Protein AF-A0A5K0YNN4-F1 (afdb_monomer_lite)

Structure (mmCIF, N/CA/C/O backbone):
data_AF-A0A5K0YNN4-F1
#
_entry.id   AF-A0A5K0YNN4-F1
#
loop_
_atom_site.group_PDB
_atom_site.id
_atom_site.type_symbol
_atom_site.label_atom_id
_atom_site.label_alt_id
_atom_site.label_comp_id
_atom_site.label_asym_id
_atom_site.label_entity_id
_atom_site.label_seq_id
_atom_site.pdbx_PDB_ins_code
_atom_site.Cartn_x
_atom_site.Cartn_y
_atom_site.Cartn_z
_atom_site.occupancy
_atom_site.B_iso_or_equiv
_atom_site.auth_seq_id
_atom_site.auth_comp_id
_atom_site.auth_asym_id
_atom_site.auth_atom_id
_atom_site.pdbx_PDB_model_num
ATOM 1 N N . LEU A 1 1 ? -9.569 10.782 18.053 1.00 51.97 1 LEU A N 1
ATOM 2 C CA . LEU A 1 1 ? -8.241 10.189 18.317 1.00 51.97 1 LEU A CA 1
ATOM 3 C C . LEU A 1 1 ? -8.357 9.290 19.534 1.00 51.97 1 LEU A C 1
ATOM 5 O O . LEU A 1 1 ? -8.804 9.751 20.579 1.00 51.97 1 LEU A O 1
ATOM 9 N N . GLU A 1 2 ? -8.067 8.006 19.367 1.00 54.00 2 GLU A N 1
ATOM 10 C CA . GLU A 1 2 ? -8.085 7.040 20.462 1.00 54.00 2 GLU A CA 1
ATOM 11 C C . GLU A 1 2 ? -6.846 7.258 21.344 1.00 54.00 2 GLU A C 1
ATOM 13 O O . GLU A 1 2 ? -5.738 7.398 20.830 1.00 54.00 2 GLU A O 1
ATOM 18 N N . LYS A 1 3 ? -7.022 7.359 22.666 1.00 60.53 3 LYS A N 1
ATOM 19 C CA . LYS A 1 3 ? -5.899 7.543 23.592 1.00 60.53 3 LYS A CA 1
ATOM 20 C C . LYS A 1 3 ? -5.270 6.184 23.892 1.00 60.53 3 LYS A C 1
ATOM 22 O O . LYS A 1 3 ? -5.972 5.245 24.267 1.00 60.53 3 LYS A O 1
ATOM 27 N N . VAL A 1 4 ? -3.949 6.077 23.763 1.00 58.47 4 VAL A N 1
ATOM 28 C CA . VAL A 1 4 ? -3.213 4.860 24.129 1.00 58.47 4 VAL A CA 1
ATOM 29 C C . VAL A 1 4 ? -3.009 4.860 25.643 1.00 58.47 4 VAL A C 1
ATOM 31 O O . VAL A 1 4 ? -2.143 5.549 26.173 1.00 58.47 4 VAL A O 1
ATOM 34 N N . HIS A 1 5 ? -3.848 4.117 26.364 1.00 62.69 5 HIS A N 1
ATOM 35 C CA . HIS A 1 5 ? -3.709 3.944 27.810 1.00 62.69 5 HIS A CA 1
ATOM 36 C C . HIS A 1 5 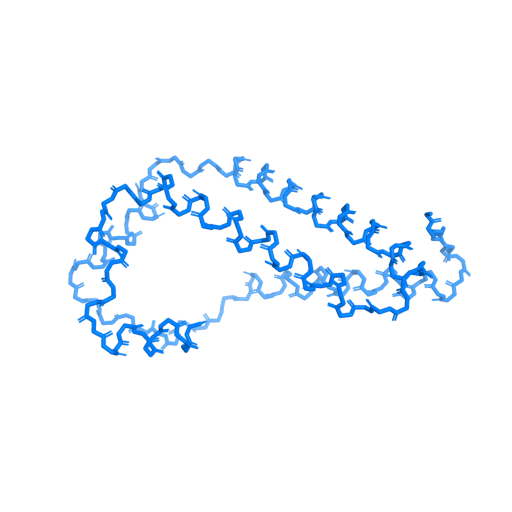? -2.745 2.780 28.074 1.00 62.69 5 HIS A C 1
ATOM 38 O O . HIS A 1 5 ? -3.174 1.631 28.165 1.00 62.69 5 HIS A O 1
ATOM 44 N N . LEU A 1 6 ? -1.447 3.075 28.202 1.00 65.62 6 LEU A N 1
ATOM 45 C CA . LEU A 1 6 ? -0.387 2.070 28.409 1.00 65.62 6 LEU A CA 1
ATOM 46 C C . LEU A 1 6 ? -0.528 1.273 29.717 1.00 65.62 6 LEU A C 1
ATOM 48 O O . LEU A 1 6 ? 0.039 0.197 29.846 1.00 65.62 6 LEU A O 1
ATOM 52 N N . ASN A 1 7 ? -1.330 1.766 30.663 1.00 68.69 7 ASN A N 1
ATOM 53 C CA . ASN A 1 7 ? -1.616 1.084 31.925 1.00 68.69 7 ASN A CA 1
ATOM 54 C C . ASN A 1 7 ? -2.751 0.040 31.822 1.00 68.69 7 ASN A C 1
ATOM 56 O O . ASN A 1 7 ? -3.052 -0.651 32.791 1.00 68.69 7 ASN A O 1
ATOM 60 N N . ARG A 1 8 ? -3.434 -0.064 30.671 1.00 76.38 8 ARG A N 1
ATOM 61 C CA . ARG A 1 8 ? -4.562 -0.988 30.464 1.00 76.38 8 ARG A CA 1
ATOM 62 C C . ARG A 1 8 ? -4.154 -2.114 29.516 1.00 76.38 8 ARG A C 1
ATOM 64 O O . ARG A 1 8 ? -3.432 -1.879 28.550 1.00 76.38 8 ARG A O 1
ATOM 71 N N . LYS A 1 9 ? -4.670 -3.328 29.747 1.00 76.19 9 LYS A N 1
ATOM 72 C CA . LYS A 1 9 ? -4.407 -4.516 28.905 1.00 76.19 9 LYS A CA 1
ATOM 73 C C . LYS A 1 9 ? -4.701 -4.262 27.413 1.00 76.19 9 LYS A C 1
ATOM 75 O O . LYS A 1 9 ? -3.973 -4.737 26.543 1.00 76.19 9 LYS A O 1
ATOM 80 N N . ASP A 1 10 ? -5.695 -3.424 27.118 1.00 75.00 10 ASP A N 1
ATOM 81 C CA . ASP A 1 10 ? -6.036 -2.995 25.752 1.00 75.00 10 ASP A CA 1
ATOM 82 C C . ASP A 1 10 ? -4.945 -2.130 25.098 1.00 75.00 10 ASP A C 1
ATOM 84 O O . ASP A 1 10 ? -4.739 -2.191 23.890 1.00 75.00 10 ASP A O 1
ATOM 88 N N . GLY A 1 11 ? -4.250 -1.297 25.878 1.00 76.88 11 GLY A N 1
ATOM 89 C CA . GLY A 1 11 ? -3.144 -0.479 25.377 1.00 76.88 11 GLY A CA 1
ATOM 90 C C . GLY A 1 11 ? -1.897 -1.319 25.122 1.00 76.88 11 GLY A C 1
ATOM 91 O O . GLY A 1 11 ? -1.251 -1.162 24.090 1.00 76.88 11 GLY A O 1
ATOM 92 N N . ILE A 1 12 ? -1.607 -2.264 26.020 1.00 81.38 12 ILE A N 1
ATOM 93 C CA . ILE A 1 12 ? -0.466 -3.180 25.895 1.00 81.38 12 ILE A CA 1
ATOM 94 C C . ILE A 1 12 ? -0.624 -4.090 24.669 1.00 81.38 12 ILE A C 1
ATOM 96 O O . ILE A 1 12 ? 0.319 -4.233 23.894 1.00 81.38 12 ILE A O 1
ATOM 100 N N . SER A 1 13 ? -1.814 -4.658 24.441 1.00 80.12 13 SER A N 1
ATOM 101 C CA . SER A 1 13 ? -2.073 -5.511 23.266 1.00 80.12 13 SER A CA 1
ATOM 102 C C . SER A 1 13 ? -1.927 -4.759 21.938 1.00 80.12 13 SER A C 1
ATOM 104 O O . SER A 1 13 ? -1.364 -5.305 20.989 1.00 80.12 13 SER A O 1
ATOM 106 N N . LYS A 1 14 ? -2.337 -3.485 21.881 1.00 77.94 14 LYS A N 1
ATOM 107 C CA . LYS A 1 14 ? -2.114 -2.614 20.714 1.00 77.94 14 LYS A CA 1
ATOM 108 C C . LYS A 1 14 ? -0.632 -2.388 20.423 1.00 77.94 14 LYS A C 1
ATOM 110 O O . LYS A 1 14 ? -0.223 -2.461 19.269 1.00 77.94 14 LYS A O 1
ATOM 115 N N . VAL A 1 15 ? 0.177 -2.144 21.455 1.00 84.56 15 VAL A N 1
ATOM 116 C CA . VAL A 1 15 ? 1.629 -1.960 21.292 1.00 84.56 15 VAL A CA 1
ATOM 117 C C . VAL A 1 15 ? 2.300 -3.265 20.862 1.00 84.56 15 VAL A C 1
ATOM 119 O O . VAL A 1 15 ? 3.091 -3.260 19.921 1.00 84.56 15 VAL A O 1
ATOM 122 N N . LEU A 1 16 ? 1.946 -4.387 21.494 1.00 88.19 16 LEU A N 1
ATOM 123 C CA . LEU A 1 16 ? 2.505 -5.698 21.166 1.00 88.19 16 LEU A CA 1
ATOM 124 C C . LEU A 1 16 ? 2.188 -6.106 19.720 1.00 88.19 16 LEU A C 1
ATOM 126 O O . LEU A 1 16 ? 3.072 -6.588 19.018 1.00 88.19 16 LEU A O 1
ATOM 130 N N . GLY A 1 17 ? 0.958 -5.859 19.256 1.00 83.44 17 GLY A N 1
ATOM 131 C CA . GLY A 1 17 ? 0.562 -6.110 17.869 1.00 83.44 17 GLY A CA 1
ATOM 132 C C . GLY A 1 17 ? 1.394 -5.307 16.864 1.00 83.44 17 GLY A C 1
ATOM 133 O O . GLY A 1 17 ? 1.862 -5.863 15.872 1.00 83.44 17 GLY A O 1
ATOM 134 N N . THR A 1 18 ? 1.657 -4.028 17.150 1.00 87.25 18 THR A N 1
ATOM 135 C CA . THR A 1 18 ? 2.533 -3.190 16.314 1.00 87.25 18 THR A CA 1
ATOM 136 C C . THR A 1 18 ? 3.964 -3.727 16.281 1.00 87.25 18 THR A C 1
ATOM 138 O O . THR A 1 18 ? 4.547 -3.833 15.204 1.00 87.25 18 THR A O 1
ATOM 141 N N . LEU A 1 19 ? 4.523 -4.114 17.433 1.00 87.31 19 LEU A N 1
ATOM 142 C CA . LEU A 1 19 ? 5.879 -4.669 17.513 1.00 87.31 19 LEU A CA 1
ATOM 143 C C . LEU A 1 19 ? 6.008 -5.996 16.758 1.00 87.31 19 LEU A C 1
ATOM 145 O O . LEU A 1 19 ? 6.976 -6.186 16.025 1.00 87.31 19 LEU A O 1
ATOM 149 N N . LEU A 1 20 ? 5.022 -6.889 16.888 1.00 90.19 20 LEU A N 1
ATOM 150 C CA . LEU A 1 20 ? 4.982 -8.151 16.146 1.00 90.19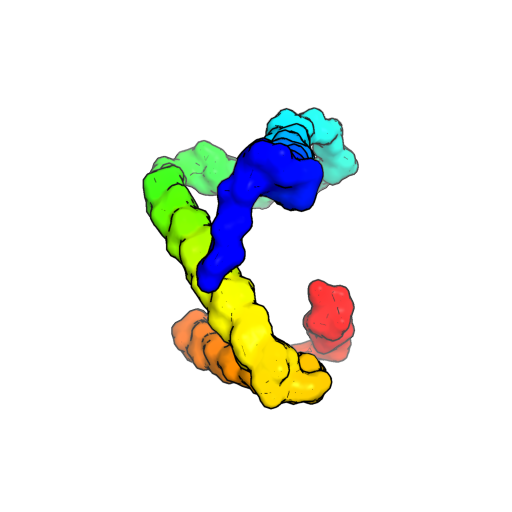 20 LEU A CA 1
ATOM 151 C C . LEU A 1 20 ? 4.867 -7.920 14.636 1.00 90.19 20 LEU A C 1
ATOM 153 O O . LEU A 1 20 ? 5.536 -8.608 13.870 1.00 90.19 20 LEU A O 1
ATOM 157 N N . CYS A 1 21 ? 4.071 -6.939 14.203 1.00 86.88 21 CYS A N 1
ATOM 158 C CA . CYS A 1 21 ? 3.936 -6.585 12.790 1.00 86.88 21 CYS A CA 1
ATOM 159 C C . CYS A 1 21 ? 5.260 -6.067 12.206 1.00 86.88 21 CYS A C 1
ATOM 161 O O . CYS A 1 21 ? 5.721 -6.562 11.177 1.00 86.88 21 CYS A O 1
ATOM 163 N N . VAL A 1 22 ? 5.913 -5.128 12.902 1.00 86.69 22 VAL A N 1
ATOM 164 C CA . VAL A 1 22 ? 7.226 -4.601 12.497 1.00 86.69 22 VAL A CA 1
ATOM 165 C C . VAL A 1 22 ? 8.267 -5.720 12.475 1.00 86.69 22 VAL A C 1
ATOM 167 O O . VAL A 1 22 ? 8.972 -5.872 11.482 1.00 86.69 22 VAL A O 1
ATOM 170 N N . GLY A 1 23 ? 8.314 -6.552 13.520 1.00 87.25 23 GLY A N 1
ATOM 171 C CA . GLY A 1 23 ? 9.213 -7.702 13.587 1.00 87.25 23 GLY A CA 1
ATOM 172 C C . GLY A 1 23 ? 8.989 -8.693 12.444 1.00 87.25 23 GLY A C 1
ATOM 173 O O . GLY A 1 23 ? 9.950 -9.100 11.797 1.00 87.25 23 GLY A O 1
ATOM 174 N N . GLY A 1 24 ? 7.734 -9.030 12.136 1.00 86.50 24 GLY A N 1
ATOM 175 C CA . GLY A 1 24 ? 7.379 -9.913 11.024 1.00 86.50 24 GLY A CA 1
ATOM 176 C C . GLY A 1 24 ? 7.826 -9.360 9.670 1.00 86.50 24 GLY A C 1
ATOM 177 O O . GLY A 1 24 ? 8.475 -10.069 8.903 1.00 86.50 24 GLY A O 1
ATOM 178 N N . ALA A 1 25 ? 7.562 -8.078 9.405 1.00 83.94 25 ALA A N 1
ATOM 179 C CA . ALA A 1 25 ? 8.014 -7.413 8.183 1.00 83.94 25 ALA A CA 1
ATOM 180 C C . ALA A 1 25 ? 9.550 -7.381 8.076 1.00 83.94 25 ALA A C 1
ATOM 182 O O . ALA A 1 25 ? 10.101 -7.652 7.005 1.00 83.94 25 ALA A O 1
ATOM 183 N N . SER A 1 26 ? 10.252 -7.104 9.182 1.00 84.44 26 SER A N 1
ATOM 184 C CA . SER A 1 26 ? 11.718 -7.132 9.234 1.00 84.44 26 SER A CA 1
ATOM 185 C C . SER A 1 26 ? 12.276 -8.529 8.977 1.00 84.44 26 SER A C 1
ATOM 187 O O . SER A 1 26 ? 13.219 -8.655 8.202 1.00 84.44 26 SER A O 1
ATOM 189 N N . ILE A 1 27 ? 11.686 -9.576 9.563 1.00 86.50 27 ILE A N 1
ATOM 190 C CA . ILE A 1 27 ? 12.098 -10.962 9.315 1.00 86.50 27 ILE A CA 1
ATOM 191 C C . ILE A 1 27 ? 11.911 -11.301 7.839 1.00 86.50 27 ILE A C 1
ATOM 193 O O . ILE A 1 27 ? 12.866 -11.753 7.231 1.00 86.50 27 ILE A O 1
ATOM 197 N N . ILE A 1 28 ? 10.748 -11.028 7.238 1.00 81.94 28 ILE A N 1
ATOM 198 C CA . ILE A 1 28 ? 10.502 -11.303 5.809 1.00 81.94 28 ILE A CA 1
ATOM 199 C C . ILE A 1 28 ? 11.512 -10.564 4.921 1.00 81.94 28 ILE A C 1
ATOM 201 O O . ILE A 1 28 ? 12.053 -11.145 3.986 1.00 81.94 28 ILE A O 1
ATOM 205 N N . THR A 1 29 ? 11.799 -9.298 5.234 1.00 80.94 29 THR A N 1
ATOM 206 C CA . THR A 1 29 ? 12.736 -8.470 4.458 1.00 80.94 29 THR A CA 1
ATOM 207 C C . THR A 1 29 ? 14.182 -8.959 4.581 1.00 80.94 29 THR A C 1
ATOM 209 O O . THR A 1 29 ? 14.938 -8.920 3.612 1.00 80.94 29 THR A O 1
ATOM 212 N N . LEU A 1 30 ? 14.587 -9.400 5.775 1.00 78.19 30 LEU A N 1
ATOM 213 C CA . LEU A 1 30 ? 15.949 -9.862 6.054 1.00 78.19 30 LEU A CA 1
ATOM 214 C C . LEU A 1 30 ? 16.140 -11.356 5.761 1.00 78.19 30 LEU A C 1
ATOM 216 O O . LEU A 1 30 ? 17.279 -11.815 5.647 1.00 78.19 30 LEU A O 1
ATOM 220 N N . TYR A 1 31 ? 15.053 -12.117 5.623 1.00 79.19 31 TYR A N 1
ATOM 221 C CA . TYR A 1 31 ? 15.087 -13.533 5.299 1.00 79.19 31 TYR A CA 1
ATOM 222 C C . TYR A 1 31 ? 15.514 -13.714 3.843 1.00 79.19 31 TYR A C 1
ATOM 224 O O . TYR A 1 31 ? 14.715 -13.674 2.909 1.00 79.19 31 TYR A O 1
ATOM 232 N N . LYS A 1 32 ? 16.811 -13.948 3.644 1.00 60.12 32 LYS A N 1
ATOM 233 C CA . LYS A 1 32 ? 17.341 -14.429 2.369 1.00 60.12 32 LYS A CA 1
ATOM 234 C C . LYS A 1 32 ? 17.018 -15.915 2.216 1.00 60.12 32 LYS A C 1
ATOM 236 O O . LYS A 1 32 ? 17.819 -16.772 2.578 1.00 60.12 32 LYS A O 1
ATOM 241 N N . GLY A 1 33 ? 15.828 -16.213 1.700 1.00 64.62 33 GLY A N 1
ATOM 242 C CA . GLY A 1 33 ? 15.483 -17.563 1.256 1.00 64.62 33 GLY A CA 1
ATOM 243 C C . GLY A 1 33 ? 16.352 -18.000 0.064 1.00 64.62 33 GLY A C 1
ATOM 244 O O . GLY A 1 33 ? 16.835 -17.144 -0.686 1.00 64.62 33 GLY A O 1
ATOM 245 N N . PRO A 1 34 ? 16.575 -19.312 -0.137 1.00 60.09 34 PRO A N 1
ATOM 246 C CA . PRO A 1 34 ? 17.240 -19.810 -1.336 1.00 60.09 34 PRO A CA 1
ATOM 247 C C . PRO A 1 34 ? 16.460 -19.364 -2.577 1.00 60.09 34 PRO A C 1
ATOM 249 O O . PRO A 1 34 ? 15.236 -19.466 -2.620 1.00 60.09 34 PRO A O 1
ATOM 252 N N . VAL A 1 35 ? 17.167 -18.864 -3.591 1.00 59.75 35 VAL A N 1
ATOM 253 C CA . VAL A 1 35 ? 16.574 -18.500 -4.883 1.00 59.75 35 VAL A CA 1
ATOM 254 C C . VAL A 1 35 ? 16.022 -19.759 -5.561 1.00 59.75 35 VAL A C 1
ATOM 256 O O . VAL A 1 35 ? 16.754 -20.537 -6.165 1.00 59.75 35 VAL A O 1
ATOM 259 N N . VAL A 1 36 ? 14.716 -19.993 -5.409 1.00 57.91 36 VAL A N 1
ATOM 260 C CA . VAL A 1 36 ? 14.016 -21.161 -5.980 1.00 57.91 36 VAL A CA 1
ATOM 261 C C . VAL A 1 36 ? 13.909 -21.045 -7.505 1.00 57.91 36 VAL A C 1
ATOM 263 O O . VAL A 1 36 ? 13.882 -22.048 -8.213 1.00 57.91 36 VAL A O 1
ATOM 266 N N . ILE A 1 37 ? 13.937 -19.818 -8.029 1.00 56.78 37 ILE A N 1
ATOM 267 C CA . ILE A 1 37 ? 14.019 -19.541 -9.460 1.00 56.78 37 ILE A CA 1
ATOM 268 C C . ILE A 1 37 ? 15.497 -19.347 -9.787 1.00 56.78 37 ILE A C 1
ATOM 270 O O . ILE A 1 37 ? 16.055 -18.278 -9.557 1.00 56.78 37 ILE A O 1
ATOM 274 N N . LYS A 1 38 ? 16.145 -20.388 -10.315 1.00 54.84 38 LYS A N 1
ATOM 275 C CA . LYS A 1 38 ? 17.357 -20.194 -11.114 1.00 54.84 38 LYS A CA 1
ATOM 276 C C . LYS A 1 38 ? 16.882 -19.592 -12.437 1.00 54.84 38 LYS A C 1
ATOM 278 O O . LYS A 1 38 ? 16.255 -20.326 -13.202 1.00 54.84 38 LYS A O 1
ATOM 283 N N . PRO A 1 39 ? 17.097 -18.296 -12.723 1.00 56.41 39 PRO A N 1
ATOM 284 C CA . PRO A 1 39 ? 16.814 -17.801 -14.056 1.00 56.41 39 PRO A CA 1
ATOM 285 C C . PRO A 1 39 ? 17.690 -18.609 -15.013 1.00 56.41 39 PRO A C 1
ATOM 287 O O . PRO A 1 39 ? 18.905 -18.702 -14.829 1.00 56.41 39 PRO A O 1
ATOM 290 N N . HIS A 1 40 ? 17.078 -19.240 -16.012 1.00 51.06 40 HIS A N 1
ATOM 291 C CA . HIS A 1 40 ? 17.818 -19.698 -17.175 1.00 51.06 40 HIS A CA 1
ATOM 292 C C . HIS A 1 40 ? 18.359 -18.427 -17.836 1.00 51.06 40 HIS A C 1
ATOM 294 O O . HIS A 1 40 ? 17.665 -17.769 -18.605 1.00 51.06 40 HIS A O 1
ATOM 300 N N . LEU A 1 41 ? 19.574 -18.031 -17.463 1.00 51.97 41 LEU A N 1
ATOM 301 C CA . LEU A 1 41 ? 20.261 -16.855 -17.981 1.00 51.97 41 LEU A CA 1
ATOM 302 C C . LEU A 1 41 ? 20.654 -17.124 -19.436 1.00 51.97 41 LEU A C 1
ATOM 304 O O . LEU A 1 41 ? 21.787 -17.477 -19.745 1.00 51.97 41 LEU A O 1
ATOM 308 N N . THR A 1 42 ? 19.701 -16.969 -20.351 1.00 48.81 42 THR A N 1
ATOM 309 C CA . THR A 1 42 ? 20.033 -16.461 -21.678 1.00 48.81 42 THR A CA 1
ATOM 310 C C . THR A 1 42 ? 20.637 -15.070 -21.487 1.00 48.81 42 THR A C 1
ATOM 312 O O . THR A 1 42 ? 20.151 -14.269 -20.687 1.00 48.81 42 THR A O 1
ATOM 315 N N . SER A 1 43 ? 21.749 -14.827 -22.181 1.00 53.88 43 SER A N 1
ATOM 316 C CA . SER A 1 43 ? 22.710 -13.724 -22.014 1.00 53.88 43 SER A CA 1
ATOM 317 C C . SER A 1 43 ? 22.137 -12.293 -21.944 1.00 53.88 43 SER A C 1
ATOM 319 O O . SER A 1 43 ? 22.879 -11.365 -21.648 1.00 53.88 43 SER A O 1
ATOM 321 N N . THR A 1 44 ? 20.841 -12.098 -22.181 1.00 53.91 44 THR A N 1
ATOM 322 C CA . THR A 1 44 ? 20.134 -10.809 -22.187 1.00 53.91 44 THR A CA 1
ATOM 323 C C . THR A 1 44 ? 19.738 -10.319 -20.783 1.00 53.91 44 THR A C 1
ATOM 325 O O . THR A 1 44 ? 19.653 -9.120 -20.550 1.00 53.91 44 THR A O 1
ATOM 328 N N . ASN A 1 45 ? 19.540 -11.213 -19.804 1.00 54.78 45 ASN A N 1
ATOM 329 C CA . ASN A 1 45 ? 19.073 -10.816 -18.461 1.00 54.78 45 ASN A CA 1
ATOM 330 C C . ASN A 1 45 ? 20.189 -10.337 -17.518 1.00 54.78 45 ASN A C 1
ATOM 332 O O . ASN A 1 45 ? 19.909 -9.643 -16.540 1.00 54.78 45 ASN A O 1
ATOM 336 N N . ASN A 1 46 ? 21.450 -10.675 -17.809 1.00 53.22 46 ASN A N 1
ATOM 337 C CA . ASN A 1 46 ? 22.581 -10.167 -17.033 1.00 53.22 46 ASN A CA 1
ATOM 338 C C . ASN A 1 46 ? 22.758 -8.659 -17.222 1.00 53.22 46 ASN A C 1
ATOM 340 O O . ASN A 1 46 ? 23.141 -8.001 -16.266 1.00 53.22 46 ASN A O 1
ATOM 344 N N . GLU A 1 47 ? 22.425 -8.097 -18.388 1.00 54.22 47 GLU A N 1
ATOM 345 C CA . GLU A 1 47 ? 22.416 -6.642 -18.573 1.00 54.22 47 GLU A CA 1
ATOM 346 C C . GLU A 1 47 ? 21.314 -5.974 -17.755 1.00 54.22 47 GLU A C 1
ATOM 348 O O . GLU A 1 47 ? 21.589 -4.975 -17.114 1.00 54.22 47 GLU A O 1
ATOM 353 N N . LEU A 1 48 ? 20.099 -6.528 -17.675 1.00 54.16 48 LEU A N 1
ATOM 354 C CA . LEU A 1 48 ? 19.037 -5.953 -16.837 1.00 54.16 48 LEU A CA 1
ATOM 355 C C . LEU A 1 48 ? 19.398 -5.999 -15.342 1.00 54.16 48 LEU A C 1
ATOM 357 O O . LEU A 1 48 ? 19.207 -5.017 -14.629 1.00 54.16 48 LEU A O 1
ATOM 361 N N . LEU A 1 49 ? 19.951 -7.120 -14.868 1.00 54.31 49 LEU A N 1
ATOM 362 C CA . LEU A 1 49 ? 20.411 -7.260 -13.485 1.00 54.31 49 LEU A CA 1
ATOM 363 C C . LEU A 1 49 ? 21.606 -6.335 -13.196 1.00 54.31 49 LEU A C 1
ATOM 365 O O . LEU A 1 49 ? 21.609 -5.664 -12.172 1.00 54.31 49 LEU A O 1
ATOM 369 N N . LEU A 1 50 ? 22.568 -6.221 -14.118 1.00 54.56 50 LEU A N 1
ATOM 370 C CA . LEU A 1 50 ? 23.682 -5.269 -14.031 1.00 54.56 50 LEU A CA 1
ATOM 371 C C . LEU A 1 50 ? 23.250 -3.812 -14.240 1.00 54.56 50 LEU A C 1
ATOM 373 O O . LEU A 1 50 ? 23.938 -2.921 -13.769 1.00 54.56 50 LEU A O 1
ATOM 377 N N . LEU A 1 51 ? 22.121 -3.527 -14.884 1.00 52.66 51 LEU A N 1
ATOM 378 C CA . LEU A 1 51 ? 21.526 -2.188 -14.936 1.00 52.66 51 LEU A CA 1
ATOM 379 C C . LEU A 1 51 ? 20.820 -1.854 -13.614 1.00 52.66 51 LEU A C 1
ATOM 381 O O . LEU A 1 51 ? 20.867 -0.709 -13.168 1.00 52.66 51 LEU A O 1
ATOM 385 N N . LEU A 1 52 ? 20.215 -2.848 -12.957 1.00 53.25 52 LEU A N 1
ATOM 386 C CA . LEU A 1 52 ? 19.606 -2.716 -11.629 1.00 53.25 52 LEU A CA 1
ATOM 387 C C . LEU A 1 52 ? 20.653 -2.639 -10.499 1.00 53.25 52 LEU A C 1
ATOM 389 O O . LEU A 1 52 ? 20.441 -1.913 -9.525 1.00 53.25 52 LEU A O 1
ATOM 393 N N . GLU A 1 53 ? 21.770 -3.363 -10.614 1.00 53.97 53 GLU A N 1
ATOM 394 C CA . GLU A 1 53 ? 22.881 -3.361 -9.646 1.00 53.97 53 GLU A CA 1
ATOM 395 C C . GLU A 1 53 ? 23.989 -2.349 -9.977 1.00 53.97 53 GLU A C 1
ATOM 397 O O . GLU A 1 53 ? 24.666 -1.873 -9.067 1.00 53.97 53 GLU A O 1
ATOM 402 N N . GLY A 1 54 ? 24.179 -1.999 -11.249 1.00 48.84 54 GLY A N 1
ATOM 403 C CA . GLY A 1 54 ? 25.354 -1.278 -11.753 1.00 48.84 54 GLY A CA 1
ATOM 404 C C . GLY A 1 54 ? 25.084 0.083 -12.395 1.00 48.84 54 GLY A C 1
ATOM 405 O O . GLY A 1 54 ? 26.046 0.759 -12.757 1.00 48.84 54 GLY A O 1
ATOM 406 N N . ASN A 1 55 ? 23.834 0.548 -12.499 1.00 47.19 55 ASN A N 1
ATOM 407 C CA . ASN A 1 55 ? 23.577 1.923 -12.930 1.00 47.19 55 ASN A CA 1
ATOM 408 C C . ASN A 1 55 ? 23.512 2.872 -11.722 1.00 47.19 55 ASN A C 1
ATOM 410 O O . ASN A 1 55 ? 22.594 2.828 -10.899 1.00 47.19 55 ASN A O 1
ATOM 414 N N . GLY A 1 56 ? 24.527 3.730 -11.612 1.00 53.88 56 GLY A N 1
ATOM 415 C CA . GLY A 1 56 ? 24.642 4.756 -10.585 1.00 53.88 56 GLY A CA 1
ATOM 416 C C . GLY A 1 56 ? 23.395 5.639 -10.497 1.00 53.88 56 GLY A C 1
ATOM 417 O O . GLY A 1 56 ? 22.873 6.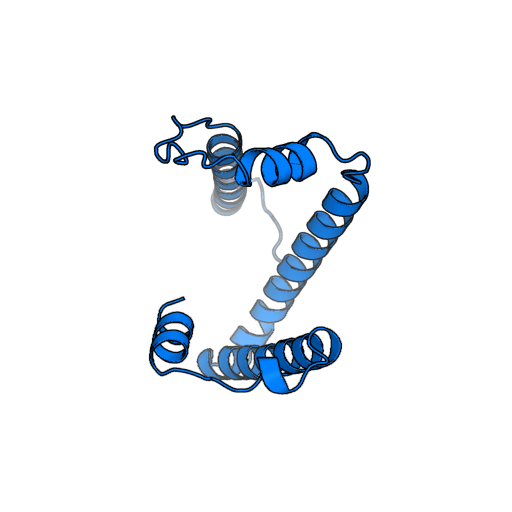114 -11.501 1.00 53.88 56 GLY A O 1
ATOM 418 N N . GLY A 1 57 ? 22.934 5.877 -9.266 1.00 54.41 57 GLY A N 1
ATOM 419 C CA . GLY A 1 57 ? 21.843 6.813 -8.990 1.00 54.41 57 GLY A CA 1
ATOM 420 C C . GLY A 1 57 ? 20.572 6.201 -8.406 1.00 54.41 57 GLY A C 1
ATOM 421 O O . GLY A 1 57 ? 19.499 6.784 -8.560 1.00 54.41 57 GLY A O 1
ATOM 422 N N . LYS A 1 58 ? 20.640 5.070 -7.685 1.00 60.22 58 LYS A N 1
ATOM 423 C CA . LYS A 1 58 ? 19.531 4.679 -6.801 1.00 60.22 58 LYS A CA 1
ATOM 424 C C . LYS A 1 58 ? 19.429 5.713 -5.677 1.00 60.22 58 LYS A C 1
ATOM 426 O O . LYS A 1 58 ? 20.091 5.586 -4.649 1.00 60.22 58 LYS A O 1
ATOM 431 N N . ASN A 1 59 ? 18.625 6.756 -5.896 1.00 72.75 59 ASN A N 1
ATOM 432 C CA . ASN A 1 59 ? 18.328 7.803 -4.921 1.00 72.75 59 ASN A CA 1
ATOM 433 C C . ASN A 1 59 ? 17.539 7.190 -3.760 1.00 72.75 59 ASN A C 1
ATOM 435 O O . ASN A 1 59 ? 16.319 7.318 -3.672 1.00 72.75 59 ASN A O 1
ATOM 439 N N . TRP A 1 60 ? 18.242 6.487 -2.876 1.00 79.12 60 TRP A N 1
ATOM 440 C CA . TRP A 1 60 ? 17.673 5.819 -1.712 1.00 79.12 60 TRP A CA 1
ATOM 441 C C . TRP A 1 60 ? 16.863 6.801 -0.860 1.00 79.12 60 TRP A C 1
ATOM 443 O O . TRP A 1 60 ? 15.767 6.473 -0.418 1.00 79.12 60 TRP A O 1
ATOM 453 N N . THR A 1 61 ? 17.326 8.049 -0.772 1.00 81.94 61 THR A N 1
ATOM 454 C CA . THR A 1 61 ? 16.607 9.168 -0.157 1.00 81.94 61 THR A CA 1
ATOM 455 C C . THR A 1 61 ? 15.238 9.420 -0.792 1.00 81.94 61 THR A C 1
ATOM 457 O O . THR A 1 61 ? 14.262 9.586 -0.068 1.00 81.94 61 THR A O 1
ATOM 460 N N . LEU A 1 62 ? 15.131 9.409 -2.126 1.00 83.19 62 LEU A N 1
ATOM 461 C CA . LEU A 1 62 ? 13.857 9.611 -2.826 1.00 83.19 62 LEU A CA 1
ATOM 462 C C . LEU A 1 62 ? 12.891 8.452 -2.547 1.00 83.19 62 LEU A C 1
ATOM 464 O O . LEU A 1 62 ? 11.713 8.687 -2.291 1.00 83.19 62 LEU A O 1
ATOM 468 N N . GLY A 1 63 ? 13.409 7.219 -2.508 1.00 84.88 63 GLY A N 1
ATOM 469 C CA . GLY A 1 63 ? 12.645 6.039 -2.099 1.00 84.88 63 GLY A CA 1
ATOM 470 C C . GLY A 1 63 ? 12.122 6.149 -0.663 1.00 84.88 63 GLY A C 1
ATOM 471 O O . GLY A 1 63 ? 10.944 5.895 -0.418 1.00 84.88 63 GLY A O 1
ATOM 472 N N . CYS A 1 64 ? 12.957 6.604 0.277 1.00 83.56 64 CYS A N 1
ATOM 473 C CA . CYS A 1 64 ? 12.548 6.851 1.661 1.00 83.56 64 CYS A CA 1
ATOM 474 C C . CYS A 1 64 ? 11.461 7.932 1.761 1.00 83.56 64 CYS A C 1
ATOM 476 O O . CYS A 1 64 ? 10.485 7.744 2.484 1.00 83.56 64 CYS A O 1
ATOM 478 N N . ILE A 1 65 ? 11.592 9.038 1.020 1.00 88.56 65 ILE A N 1
ATOM 479 C CA . ILE A 1 65 ? 10.587 10.113 0.994 1.00 88.56 65 ILE A CA 1
ATOM 480 C C . ILE A 1 65 ? 9.248 9.586 0.460 1.00 88.56 65 ILE A C 1
ATOM 482 O O . ILE A 1 65 ? 8.210 9.827 1.077 1.00 88.56 65 ILE A O 1
ATOM 486 N N . PHE A 1 66 ? 9.266 8.824 -0.638 1.00 85.81 66 PHE A N 1
ATOM 487 C CA . PHE A 1 66 ? 8.059 8.213 -1.202 1.00 85.81 66 PHE A CA 1
ATOM 488 C C . PHE A 1 66 ? 7.405 7.228 -0.229 1.00 85.81 66 PHE A C 1
ATOM 490 O O . PHE A 1 66 ? 6.184 7.233 -0.077 1.00 85.81 66 PHE A O 1
ATOM 497 N N . LEU A 1 67 ? 8.210 6.425 0.475 1.00 87.44 67 LEU A N 1
ATOM 498 C CA . LEU A 1 67 ? 7.719 5.477 1.472 1.00 87.44 67 LEU A CA 1
ATOM 499 C C . LEU A 1 67 ? 7.064 6.193 2.660 1.00 87.44 67 LEU A C 1
ATOM 501 O O . LEU A 1 67 ? 5.977 5.806 3.084 1.00 87.44 67 LEU A O 1
ATOM 505 N N . ILE A 1 68 ? 7.689 7.259 3.173 1.00 87.25 68 ILE A N 1
ATOM 506 C CA . ILE A 1 68 ? 7.111 8.086 4.241 1.00 87.25 68 ILE A CA 1
ATOM 507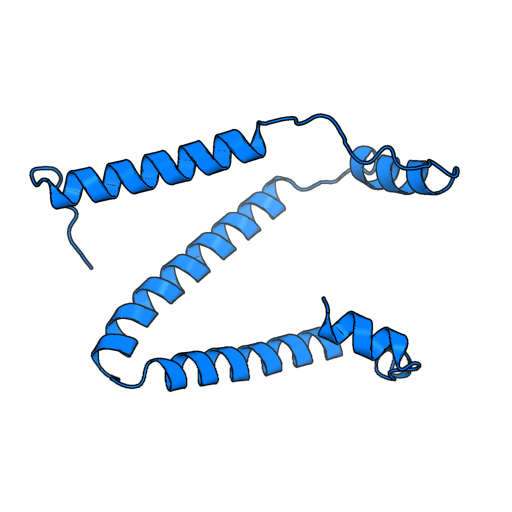 C C . ILE A 1 68 ? 5.790 8.698 3.769 1.00 87.25 68 ILE A C 1
ATOM 509 O O . ILE A 1 68 ? 4.792 8.602 4.483 1.00 87.25 68 ILE A O 1
ATOM 513 N N . GLY A 1 69 ? 5.763 9.269 2.561 1.00 90.31 69 GLY A N 1
ATOM 514 C CA . GLY A 1 69 ? 4.548 9.813 1.956 1.00 90.31 69 GLY A CA 1
ATOM 515 C C . GLY A 1 69 ? 3.432 8.770 1.875 1.00 90.31 69 GLY A C 1
ATOM 516 O O . GLY A 1 69 ? 2.339 9.006 2.383 1.00 90.31 69 GLY A O 1
ATOM 517 N N . HIS A 1 70 ? 3.731 7.584 1.341 1.00 88.94 70 HIS A N 1
ATOM 518 C CA . HIS A 1 70 ? 2.790 6.467 1.261 1.00 88.94 70 HIS A CA 1
ATOM 519 C C . HIS A 1 70 ? 2.235 6.074 2.641 1.00 88.94 70 HIS A C 1
ATOM 521 O O . HIS A 1 70 ? 1.020 5.966 2.817 1.00 88.94 70 HIS A O 1
ATOM 527 N N . CYS A 1 71 ? 3.104 5.920 3.644 1.00 89.06 71 CYS A N 1
ATOM 528 C CA . CYS A 1 71 ? 2.699 5.581 5.009 1.00 89.06 71 CYS A CA 1
ATOM 529 C C . CYS A 1 71 ? 1.791 6.652 5.635 1.00 89.06 71 CYS A C 1
ATOM 531 O O . CYS A 1 71 ? 0.785 6.318 6.266 1.00 89.06 71 CYS A O 1
ATOM 533 N N . LEU A 1 72 ? 2.121 7.935 5.453 1.00 89.38 72 LEU A N 1
ATOM 534 C CA . LEU A 1 72 ? 1.322 9.051 5.964 1.00 89.38 72 LEU A CA 1
ATOM 535 C C . LEU A 1 72 ? -0.048 9.123 5.283 1.00 89.38 72 LEU A C 1
ATOM 537 O O . LEU A 1 72 ? -1.062 9.253 5.973 1.00 89.38 72 LEU A O 1
ATOM 541 N N . SER A 1 73 ? -0.094 8.983 3.957 1.00 89.56 73 SER A N 1
ATOM 542 C CA . SER A 1 73 ? -1.339 8.965 3.186 1.00 89.56 73 SER A CA 1
ATOM 543 C C . SER A 1 73 ? -2.242 7.797 3.586 1.00 89.56 73 SER A C 1
ATOM 545 O O . SER A 1 73 ? -3.429 8.005 3.837 1.00 89.56 73 SER A O 1
ATOM 547 N N . TRP A 1 74 ? -1.686 6.587 3.719 1.00 86.44 74 TRP A N 1
ATOM 548 C CA . TRP A 1 74 ? -2.441 5.404 4.138 1.00 86.44 74 TRP A CA 1
ATOM 549 C C . TRP A 1 74 ? -2.990 5.545 5.562 1.00 86.44 74 TRP A C 1
ATOM 551 O O . TRP A 1 74 ? -4.161 5.267 5.822 1.00 86.44 74 TRP A O 1
ATOM 561 N N . SER A 1 75 ? -2.168 6.045 6.488 1.00 86.31 75 SER A N 1
ATOM 562 C CA . SER A 1 75 ? -2.592 6.324 7.862 1.00 86.31 75 SER A CA 1
ATOM 563 C C . SER A 1 75 ? -3.721 7.361 7.910 1.00 86.31 75 SER A C 1
ATOM 565 O O . SER A 1 75 ? -4.750 7.134 8.551 1.00 86.31 75 SER A O 1
ATOM 567 N N . GLY A 1 76 ? -3.580 8.467 7.169 1.00 86.25 76 GLY A N 1
ATOM 568 C CA . GLY A 1 76 ? -4.614 9.496 7.054 1.00 86.25 76 GLY A CA 1
ATOM 569 C C . GLY A 1 76 ? -5.930 8.946 6.499 1.00 86.25 76 GLY A C 1
ATOM 570 O O . GLY A 1 76 ? -6.994 9.227 7.055 1.00 86.25 76 GLY A O 1
ATOM 571 N N . TRP A 1 77 ? -5.859 8.100 5.467 1.00 85.31 77 TRP A N 1
ATOM 572 C CA . TRP A 1 77 ? -7.022 7.412 4.908 1.00 85.31 77 TRP A CA 1
ATOM 573 C C . TRP A 1 77 ? -7.753 6.567 5.959 1.00 85.31 77 TRP A C 1
ATOM 575 O O . TRP A 1 77 ? -8.955 6.746 6.154 1.00 85.31 77 TRP A O 1
ATOM 585 N N . LEU A 1 78 ? -7.038 5.712 6.700 1.00 84.50 78 LEU A N 1
ATOM 586 C CA . LEU A 1 78 ? -7.630 4.875 7.753 1.00 84.50 78 LEU A CA 1
ATOM 587 C C . LEU A 1 78 ? -8.296 5.708 8.861 1.00 84.50 78 LEU A C 1
ATOM 589 O O . LEU A 1 78 ? -9.387 5.368 9.333 1.00 84.50 78 LEU A O 1
A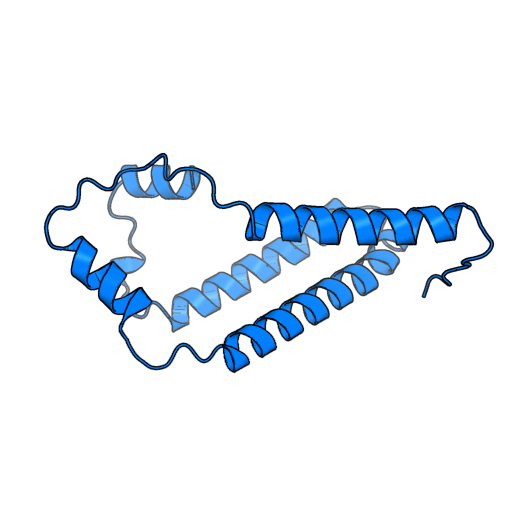TOM 593 N N . VAL A 1 79 ? -7.671 6.822 9.258 1.00 85.88 79 VAL A N 1
ATOM 594 C CA . VAL A 1 79 ? -8.218 7.735 10.275 1.00 85.88 79 VAL A 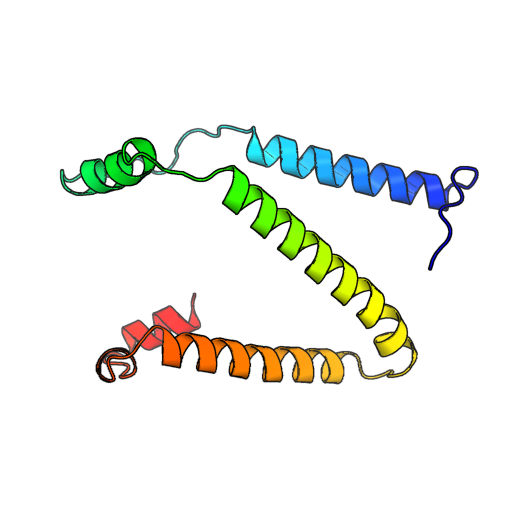CA 1
ATOM 595 C C . VAL A 1 79 ? -9.516 8.390 9.801 1.00 85.88 79 VAL A C 1
ATOM 597 O O . VAL A 1 79 ? -10.463 8.483 10.584 1.00 85.88 79 VAL A O 1
ATOM 600 N N . LEU A 1 80 ? -9.584 8.823 8.538 1.00 82.44 80 LEU A N 1
ATOM 601 C CA . LEU A 1 80 ? -10.790 9.414 7.945 1.00 82.44 80 LEU A CA 1
ATOM 602 C C . LEU A 1 80 ? -11.877 8.368 7.664 1.00 82.44 80 LEU A C 1
ATOM 604 O O . LEU A 1 80 ? -13.068 8.674 7.746 1.00 82.44 80 LEU A O 1
ATOM 608 N N . GLN A 1 81 ? -11.490 7.124 7.393 1.00 81.50 81 GLN A N 1
ATOM 609 C CA . GLN A 1 81 ? -12.411 6.031 7.102 1.00 81.50 81 GLN A CA 1
ATOM 610 C C . GLN A 1 81 ? -13.249 5.638 8.336 1.00 81.50 81 GLN A C 1
ATOM 612 O O . GLN A 1 81 ? -14.456 5.413 8.222 1.00 81.50 81 GLN A O 1
ATOM 617 N N . ALA A 1 82 ? -12.660 5.639 9.536 1.00 80.44 82 ALA A N 1
ATOM 618 C CA . ALA A 1 82 ? -13.348 5.281 10.782 1.00 80.44 82 ALA A CA 1
ATOM 619 C C . ALA A 1 82 ? -14.634 6.098 11.092 1.00 80.44 82 ALA A C 1
ATOM 621 O O . ALA A 1 82 ? -15.673 5.485 11.360 1.00 80.44 82 ALA A O 1
ATOM 622 N N . PRO A 1 83 ? -14.643 7.450 11.065 1.00 78.56 83 PRO A N 1
ATOM 623 C CA . PRO A 1 83 ? -15.863 8.229 11.286 1.00 78.56 83 PRO A CA 1
ATOM 624 C C . PRO A 1 83 ? -16.875 8.102 10.138 1.00 78.56 83 PRO A C 1
ATOM 626 O O . PRO A 1 83 ? -18.080 8.118 10.395 1.00 78.56 83 PRO A O 1
ATOM 629 N N . VAL A 1 84 ? -16.414 7.933 8.893 1.00 79.25 84 VAL A N 1
ATOM 630 C CA . VAL A 1 84 ? -17.287 7.755 7.720 1.00 79.25 84 VAL A CA 1
ATOM 631 C C . VAL A 1 84 ? -18.101 6.466 7.844 1.00 79.25 84 VAL A C 1
ATOM 633 O O . VAL A 1 84 ? -19.326 6.511 7.723 1.00 79.25 84 VAL A O 1
ATOM 636 N N . LEU A 1 85 ? -17.462 5.343 8.199 1.00 76.81 85 LEU A N 1
ATOM 637 C CA . LEU A 1 85 ? -18.162 4.071 8.432 1.00 76.81 85 LEU A CA 1
ATOM 638 C C . LEU A 1 85 ? -19.064 4.093 9.673 1.00 76.81 85 LEU A C 1
ATOM 640 O O . LEU A 1 85 ? -19.994 3.296 9.766 1.00 76.81 85 LEU A O 1
ATOM 644 N N . LYS A 1 86 ? -18.804 4.982 10.639 1.00 75.00 86 LYS A N 1
ATOM 645 C CA . LYS A 1 86 ? -19.674 5.146 11.810 1.00 75.00 86 LYS A CA 1
ATOM 646 C C . LYS A 1 86 ? -20.965 5.898 11.469 1.00 75.00 86 LYS A C 1
ATOM 648 O O . LYS A 1 86 ? -21.988 5.644 12.096 1.00 75.00 86 LYS A O 1
ATOM 653 N N . LYS A 1 87 ? -20.919 6.820 10.501 1.00 75.75 87 LYS A N 1
ATOM 654 C CA . LYS A 1 87 ? -22.070 7.631 10.070 1.00 75.75 87 LYS A CA 1
ATOM 655 C C . LYS A 1 87 ? -22.884 6.968 8.951 1.00 75.75 87 LYS A C 1
ATOM 657 O O . LYS A 1 87 ? -24.083 7.209 8.867 1.00 75.75 87 LYS A O 1
ATOM 662 N N . TYR A 1 88 ? -22.255 6.120 8.136 1.00 69.94 88 TYR A N 1
ATOM 663 C CA . TYR A 1 88 ? -22.904 5.379 7.053 1.00 69.94 88 TYR A CA 1
ATOM 664 C C . TYR A 1 88 ? -22.907 3.865 7.332 1.00 69.94 88 TYR A C 1
ATOM 666 O O . TYR A 1 88 ? -21.848 3.240 7.280 1.00 69.94 88 TYR A O 1
ATOM 674 N N . PRO A 1 89 ? -24.076 3.235 7.575 1.00 61.44 89 PRO A N 1
ATOM 675 C CA . PRO A 1 89 ? -24.161 1.795 7.844 1.00 61.44 89 PRO A CA 1
ATOM 676 C C . PRO A 1 89 ? -23.856 0.921 6.610 1.00 61.44 89 PRO A C 1
ATOM 678 O O . PRO A 1 89 ? -23.553 -0.263 6.754 1.00 61.44 89 PRO A O 1
ATOM 681 N N . ALA A 1 90 ? -23.872 1.491 5.400 1.00 70.31 90 ALA A N 1
ATOM 682 C CA . ALA A 1 90 ? -23.554 0.797 4.152 1.00 70.31 90 ALA A CA 1
ATOM 683 C C . ALA A 1 90 ? -22.050 0.875 3.820 1.00 70.31 90 ALA A C 1
ATOM 685 O O . ALA A 1 90 ? -21.602 1.709 3.033 1.00 70.31 90 ALA A O 1
ATOM 686 N N . ARG A 1 91 ? -21.255 -0.029 4.407 1.00 69.00 91 ARG A N 1
ATOM 687 C CA . ARG A 1 91 ? -19.792 -0.101 4.198 1.00 69.00 91 ARG A CA 1
ATOM 688 C C . ARG A 1 91 ? -19.401 -0.330 2.732 1.00 69.00 91 ARG A C 1
ATOM 690 O O . ARG A 1 91 ? -18.396 0.205 2.278 1.00 69.00 91 ARG A O 1
ATOM 697 N N . LEU A 1 92 ? -20.221 -1.080 1.992 1.00 76.12 92 LEU A N 1
ATOM 698 C CA . LEU A 1 92 ? -19.973 -1.423 0.588 1.00 76.12 92 LEU A CA 1
ATOM 699 C C . LEU A 1 92 ? -20.024 -0.204 -0.340 1.00 76.12 92 LEU A C 1
ATOM 701 O O . LEU A 1 92 ? -19.235 -0.117 -1.276 1.00 76.12 92 LEU A O 1
ATOM 705 N N . SER A 1 93 ? -20.897 0.766 -0.063 1.00 79.94 93 SER A N 1
ATOM 706 C CA . SER A 1 93 ? -21.016 1.972 -0.887 1.00 79.94 93 SER A CA 1
ATOM 707 C C . SER A 1 93 ? -19.772 2.852 -0.781 1.00 79.94 93 SER A C 1
ATOM 709 O O . SER A 1 93 ? -19.293 3.351 -1.791 1.00 79.94 93 SER A O 1
ATOM 711 N N . VAL A 1 94 ? -19.194 2.985 0.419 1.00 81.25 94 VAL A N 1
ATOM 712 C CA . VAL A 1 94 ? -17.948 3.746 0.628 1.00 81.25 94 VAL A CA 1
ATOM 713 C C . VAL A 1 94 ? -16.804 3.125 -0.173 1.00 81.25 94 VAL A C 1
ATOM 715 O O . VAL A 1 94 ? -16.113 3.833 -0.900 1.00 81.25 94 VAL A O 1
ATOM 718 N N . THR A 1 95 ? -16.649 1.801 -0.104 1.00 84.56 95 THR A N 1
ATOM 719 C CA . THR A 1 95 ? -15.637 1.076 -0.883 1.00 84.56 95 THR A CA 1
ATOM 720 C C . THR A 1 95 ? -15.870 1.202 -2.387 1.00 84.56 95 THR A C 1
ATOM 722 O O . THR A 1 95 ? -14.914 1.398 -3.132 1.00 84.56 95 THR A O 1
ATOM 725 N N . SER A 1 96 ? -17.126 1.138 -2.836 1.00 84.88 96 SER A N 1
ATOM 726 C CA . SER A 1 96 ? -17.478 1.316 -4.247 1.00 84.88 96 SER A CA 1
ATOM 727 C C . SER A 1 96 ? -17.086 2.704 -4.756 1.00 84.88 96 SER A C 1
ATOM 729 O O . SER A 1 96 ? -16.433 2.793 -5.792 1.00 84.88 96 SER A O 1
ATOM 731 N N . TYR A 1 97 ? -17.369 3.773 -4.001 1.00 85.00 97 TYR A N 1
ATOM 732 C CA . TYR A 1 97 ? -16.928 5.122 -4.365 1.00 85.00 97 TYR A CA 1
ATOM 733 C C . TYR A 1 97 ? -15.401 5.246 -4.392 1.00 85.00 97 TYR A C 1
ATOM 735 O O . TYR A 1 97 ? -14.858 5.802 -5.343 1.00 85.00 97 TYR A O 1
ATOM 743 N N . THR A 1 98 ? -14.692 4.700 -3.399 1.00 87.50 98 THR A N 1
ATOM 744 C CA . THR A 1 98 ? -13.220 4.694 -3.398 1.00 87.50 98 THR A CA 1
ATOM 745 C C . THR A 1 98 ? -12.658 3.980 -4.624 1.00 87.50 98 THR A C 1
ATOM 747 O O . THR A 1 98 ? -11.758 4.504 -5.274 1.00 87.50 98 THR A O 1
ATOM 750 N N . CYS A 1 99 ? -13.201 2.809 -4.962 1.00 87.69 99 CYS A N 1
ATOM 751 C CA . CYS A 1 99 ? -12.780 2.043 -6.129 1.00 87.69 99 CYS A CA 1
ATOM 752 C C . CYS A 1 99 ? -13.082 2.798 -7.427 1.00 87.69 99 CYS A C 1
ATOM 754 O O . CYS A 1 99 ? -12.209 2.911 -8.279 1.00 87.69 99 CYS A O 1
ATOM 756 N N . PHE A 1 100 ? -14.270 3.393 -7.542 1.00 91.75 100 PHE A N 1
ATOM 757 C CA . PHE A 1 100 ? -14.668 4.181 -8.704 1.00 91.75 100 PHE A CA 1
ATOM 758 C C . PHE A 1 100 ? -13.715 5.356 -8.962 1.00 91.75 100 PHE A C 1
ATOM 760 O O . PHE A 1 100 ? -13.188 5.496 -10.065 1.00 91.75 100 PHE A O 1
ATOM 767 N N . PHE A 1 101 ? -13.424 6.164 -7.937 1.00 91.00 101 PHE A N 1
ATOM 768 C CA . PHE A 1 101 ? -12.448 7.249 -8.066 1.00 91.00 101 PHE A CA 1
ATOM 769 C C . PHE A 1 101 ? -11.028 6.728 -8.321 1.00 91.00 101 PHE A C 1
ATOM 771 O O . PHE A 1 101 ? -10.295 7.345 -9.090 1.00 91.00 101 PHE A O 1
ATOM 778 N N . GLY A 1 102 ? -10.655 5.586 -7.735 1.00 91.62 102 GLY A N 1
ATOM 779 C CA . GLY A 1 102 ? -9.372 4.932 -7.988 1.00 91.62 102 GLY A CA 1
ATOM 780 C C . GLY A 1 102 ? -9.204 4.518 -9.449 1.00 91.62 102 GLY A C 1
ATOM 781 O O . GLY A 1 102 ? -8.192 4.843 -10.060 1.00 91.62 102 GLY A O 1
ATOM 782 N N . VAL A 1 103 ? -10.217 3.883 -10.045 1.00 92.94 103 VAL A N 1
ATOM 783 C CA . VAL A 1 103 ? -10.217 3.513 -11.471 1.00 92.94 103 VAL A CA 1
ATOM 784 C C . VAL A 1 103 ? -10.071 4.752 -12.352 1.00 92.94 103 VAL A C 1
ATOM 786 O O . VAL A 1 103 ? -9.261 4.743 -13.273 1.00 92.94 103 VAL A O 1
ATOM 789 N N . ILE A 1 104 ? -10.787 5.839 -12.044 1.00 93.19 104 ILE A N 1
ATOM 790 C CA . ILE A 1 104 ? -10.656 7.102 -12.787 1.00 93.19 104 ILE A CA 1
ATOM 791 C C . ILE A 1 104 ? -9.227 7.652 -12.688 1.00 93.19 104 ILE A C 1
ATOM 793 O O . ILE A 1 104 ? -8.649 8.031 -13.702 1.00 93.19 104 ILE A O 1
ATOM 797 N N . GLN A 1 105 ? -8.638 7.682 -11.491 1.00 91.56 105 GLN A N 1
ATOM 798 C CA . GLN A 1 105 ? -7.264 8.153 -11.296 1.00 91.56 105 GLN A CA 1
ATOM 799 C C . GLN A 1 105 ? -6.255 7.302 -12.070 1.00 91.56 105 GLN A C 1
ATOM 801 O O . GLN A 1 105 ? -5.408 7.857 -12.769 1.00 91.56 105 GLN A O 1
ATOM 806 N N . PHE A 1 106 ? -6.366 5.973 -11.990 1.00 88.81 106 PHE A N 1
ATOM 807 C CA . PHE A 1 106 ? -5.503 5.068 -12.745 1.00 88.81 106 PHE A CA 1
ATOM 808 C C . PHE A 1 106 ? -5.665 5.250 -14.251 1.00 88.81 106 PHE A C 1
ATOM 810 O O . PHE A 1 106 ? -4.662 5.291 -14.954 1.00 88.81 106 PHE A O 1
ATOM 817 N N . LEU A 1 107 ? -6.893 5.437 -14.739 1.00 89.88 107 LEU A N 1
ATOM 818 C CA . LEU A 1 107 ? -7.161 5.684 -16.153 1.00 89.88 107 LEU A CA 1
ATOM 819 C C . LEU A 1 107 ? -6.544 7.004 -16.628 1.00 89.88 107 LEU A C 1
ATOM 821 O O . LEU A 1 107 ? -5.939 7.042 -17.695 1.00 89.88 107 LEU A O 1
ATOM 825 N N . ILE A 1 108 ? -6.641 8.069 -15.828 1.00 90.88 108 ILE A N 1
ATOM 826 C CA . ILE A 1 108 ? -6.002 9.355 -16.132 1.00 90.88 108 ILE A CA 1
ATOM 827 C C . ILE A 1 108 ? -4.478 9.190 -16.192 1.00 90.88 108 ILE A C 1
ATOM 829 O O . ILE A 1 108 ? -3.851 9.641 -17.147 1.00 90.88 108 ILE A O 1
ATOM 833 N N . ILE A 1 109 ? -3.877 8.532 -15.198 1.00 90.19 109 ILE A N 1
ATOM 834 C CA . ILE A 1 109 ? -2.429 8.286 -15.158 1.00 90.19 109 ILE A CA 1
ATOM 835 C C . ILE A 1 109 ? -1.991 7.455 -16.370 1.00 90.19 109 ILE A C 1
ATOM 837 O O . ILE A 1 109 ? -1.023 7.821 -17.034 1.00 90.19 109 ILE A O 1
ATOM 841 N N . ALA A 1 110 ? -2.723 6.385 -16.685 1.00 86.75 110 ALA A N 1
ATOM 842 C CA . ALA A 1 110 ? -2.477 5.555 -17.855 1.00 86.75 110 ALA A CA 1
ATOM 843 C C . ALA A 1 110 ? -2.556 6.379 -19.146 1.00 86.75 110 ALA A C 1
ATOM 845 O O . ALA A 1 110 ? -1.658 6.278 -19.968 1.00 86.75 110 ALA A O 1
ATOM 846 N N . ALA A 1 111 ? -3.547 7.264 -19.296 1.00 85.62 111 ALA A N 1
ATOM 847 C CA . ALA A 1 111 ? -3.669 8.142 -20.464 1.00 85.62 111 ALA A CA 1
ATOM 848 C C . ALA A 1 111 ? -2.500 9.134 -20.609 1.00 85.62 111 ALA A C 1
ATOM 850 O O . ALA A 1 111 ? -2.140 9.514 -21.722 1.00 85.62 111 ALA A O 1
ATOM 851 N N . PHE A 1 112 ? -1.892 9.567 -19.499 1.00 86.44 112 PHE A N 1
ATOM 852 C CA . PHE A 1 112 ? -0.713 10.435 -19.541 1.00 86.44 112 PHE A CA 1
ATOM 853 C C . PHE A 1 112 ? 0.587 9.683 -19.837 1.00 86.44 112 PHE A C 1
ATOM 855 O O . PHE A 1 112 ? 1.457 10.240 -20.514 1.00 86.44 112 PHE A O 1
ATOM 862 N N . LEU A 1 113 ? 0.735 8.468 -19.301 1.00 83.50 113 LEU A N 1
ATOM 863 C CA . LEU A 1 113 ? 1.930 7.639 -19.466 1.00 83.50 113 LEU A CA 1
ATOM 864 C C . LEU A 1 113 ? 1.952 6.932 -20.825 1.00 83.50 113 LEU A C 1
ATOM 866 O O . LEU A 1 113 ? 2.970 6.962 -21.511 1.00 83.50 113 LEU A O 1
ATOM 870 N N . GLU A 1 114 ? 0.827 6.348 -21.224 1.00 79.31 114 GLU A N 1
ATOM 871 C CA . GLU A 1 114 ? 0.667 5.595 -22.462 1.00 79.31 114 GLU A CA 1
ATOM 872 C C . GLU A 1 114 ? 0.022 6.486 -23.527 1.00 79.31 114 GLU A C 1
ATOM 874 O O . GLU A 1 114 ? -1.201 6.574 -23.660 1.00 79.31 114 GLU A O 1
ATOM 879 N N . ARG A 1 115 ? 0.877 7.194 -24.269 1.00 74.62 115 ARG A N 1
ATOM 880 C CA . ARG A 1 115 ? 0.461 8.121 -25.332 1.00 74.62 115 ARG A CA 1
ATOM 881 C C . ARG A 1 115 ? 0.168 7.431 -26.663 1.00 74.62 115 ARG A C 1
ATOM 883 O O . ARG A 1 115 ? -0.382 8.082 -27.550 1.00 74.62 115 ARG A O 1
ATOM 890 N N . ASP A 1 116 ? 0.540 6.161 -26.816 1.00 76.38 116 ASP A N 1
ATOM 891 C CA . ASP A 1 116 ? 0.314 5.417 -28.049 1.00 76.38 116 ASP A CA 1
ATOM 892 C C . ASP A 1 116 ? -1.022 4.672 -28.000 1.00 76.38 116 ASP A C 1
ATOM 894 O O . ASP A 1 116 ? -1.264 3.825 -27.144 1.00 76.38 116 ASP A O 1
ATOM 898 N N . ILE A 1 117 ? -1.911 4.996 -28.936 1.00 67.62 117 ILE A N 1
ATOM 899 C CA . ILE A 1 117 ? -3.253 4.407 -29.032 1.00 67.62 117 ILE A CA 1
ATOM 900 C C . ILE A 1 117 ? -3.208 2.914 -29.371 1.00 67.62 117 ILE A C 1
ATOM 902 O O . ILE A 1 117 ? -4.150 2.200 -29.028 1.00 67.62 117 ILE A O 1
ATOM 906 N N . GLN A 1 118 ? -2.134 2.418 -29.994 1.00 68.88 118 GLN A N 1
ATOM 907 C CA . GLN A 1 118 ? -2.018 0.995 -30.320 1.00 68.88 118 GLN A CA 1
ATOM 908 C C . GLN A 1 118 ? -1.880 0.126 -29.061 1.00 68.88 118 GLN A C 1
ATOM 910 O O . GLN A 1 118 ? -2.383 -0.993 -29.052 1.00 68.88 118 GLN A O 1
ATOM 915 N N . THR A 1 119 ? -1.303 0.652 -27.975 1.00 69.69 119 THR A N 1
ATOM 916 C CA . THR A 1 119 ? -1.166 -0.061 -26.692 1.00 69.69 119 THR A CA 1
ATOM 917 C C . THR A 1 119 ? -2.500 -0.209 -25.945 1.00 69.69 119 THR A C 1
ATOM 919 O O . THR A 1 119 ? -2.651 -1.086 -25.099 1.00 69.69 119 THR A O 1
ATOM 922 N N . TRP A 1 120 ? -3.501 0.617 -26.267 1.00 72.12 120 TRP A N 1
ATOM 923 C CA . TRP A 1 120 ? -4.852 0.519 -25.695 1.00 72.12 120 TRP A CA 1
ATOM 924 C C . TRP A 1 120 ? -5.731 -0.519 -26.407 1.00 72.12 120 TRP A C 1
ATOM 926 O O . TRP A 1 120 ? -6.811 -0.857 -25.917 1.00 72.12 120 TRP A O 1
ATOM 936 N N . ILE A 1 121 ? -5.297 -1.011 -27.571 1.00 73.44 121 ILE A N 1
ATOM 937 C CA . ILE A 1 121 ? -6.038 -1.988 -28.365 1.00 73.44 121 ILE A CA 1
ATOM 938 C C . ILE A 1 121 ? -5.666 -3.385 -27.873 1.00 73.44 121 ILE A C 1
ATOM 940 O O . ILE A 1 121 ? -4.559 -3.864 -28.092 1.00 73.44 121 ILE A O 1
ATOM 944 N N . ILE A 1 122 ? -6.620 -4.056 -27.229 1.00 68.94 122 ILE A N 1
ATOM 945 C CA . ILE A 1 122 ? -6.474 -5.456 -26.820 1.00 68.94 122 ILE A CA 1
ATOM 946 C C . ILE A 1 122 ? -6.449 -6.304 -28.093 1.00 68.94 122 ILE A C 1
ATOM 948 O O . ILE A 1 122 ? -7.469 -6.454 -28.771 1.00 68.94 122 ILE A O 1
ATOM 952 N N . SER A 1 123 ? -5.274 -6.826 -28.435 1.00 70.31 123 SER A N 1
ATOM 953 C CA . SER A 1 123 ? -5.021 -7.456 -29.732 1.00 70.31 123 SER A CA 1
ATOM 954 C C . SER A 1 123 ? -5.394 -8.943 -29.726 1.00 70.31 123 SER A C 1
ATOM 956 O O . SER A 1 123 ? -5.691 -9.528 -30.769 1.00 70.31 123 SER A O 1
ATOM 958 N N . SER A 1 124 ? -5.437 -9.574 -28.544 1.00 74.81 124 SER A N 1
ATOM 959 C CA . SER A 1 124 ? -5.738 -11.003 -28.411 1.00 74.81 124 SER A CA 1
ATOM 960 C C . SER A 1 124 ? -6.565 -11.355 -27.172 1.00 74.81 124 SER A C 1
ATOM 962 O O . SER A 1 124 ? -6.408 -10.783 -26.094 1.00 74.81 124 SER A O 1
ATOM 964 N N . GLY A 1 125 ? -7.400 -12.394 -27.289 1.00 75.12 125 GLY A N 1
ATOM 965 C CA . GLY A 1 125 ? -8.124 -12.974 -26.151 1.00 75.12 125 GLY A CA 1
ATOM 966 C C . GLY A 1 125 ? -7.199 -13.513 -25.050 1.00 75.12 125 GLY A C 1
ATOM 967 O O . GLY A 1 125 ? -7.597 -13.561 -23.888 1.00 75.12 125 GLY A O 1
ATOM 968 N N . GLY A 1 126 ? -5.950 -13.859 -25.390 1.00 75.81 126 GLY A N 1
ATOM 969 C CA . GLY A 1 126 ? -4.925 -14.253 -24.419 1.00 75.81 126 GLY A CA 1
ATOM 970 C C . GLY A 1 126 ? -4.436 -13.097 -23.539 1.00 75.81 126 GLY A C 1
ATOM 971 O O . GLY A 1 126 ? -4.223 -13.296 -22.343 1.00 75.81 126 GLY A O 1
ATOM 972 N N . GLU A 1 127 ? -4.328 -11.879 -24.082 1.00 74.69 127 GLU A N 1
ATOM 973 C CA . GLU A 1 127 ? -4.051 -10.677 -23.278 1.00 74.69 127 GLU A CA 1
ATOM 974 C C . GLU A 1 127 ? -5.203 -10.400 -22.319 1.00 74.69 127 GLU A C 1
ATOM 976 O O . GLU A 1 127 ? -4.976 -10.158 -21.140 1.00 74.69 127 GLU A O 1
ATOM 981 N N . LEU A 1 128 ? -6.443 -10.529 -22.792 1.00 76.12 128 LEU A N 1
ATOM 982 C CA . LEU A 1 128 ? -7.631 -10.306 -21.969 1.00 76.12 128 LEU A CA 1
ATOM 983 C C . LEU A 1 128 ? -7.707 -11.309 -20.805 1.00 76.12 128 LEU A C 1
ATOM 985 O O . LEU A 1 128 ? -7.979 -10.920 -19.671 1.00 76.12 128 LEU A O 1
ATOM 989 N N . PHE A 1 129 ? -7.390 -12.583 -21.056 1.00 78.50 129 PHE A N 1
ATOM 990 C CA . PHE A 1 129 ? -7.313 -13.598 -20.003 1.00 78.50 129 PHE A CA 1
ATOM 991 C C . PHE A 1 129 ? -6.170 -13.327 -19.016 1.00 78.50 129 PHE A C 1
ATOM 993 O O . PHE A 1 129 ? -6.331 -13.532 -17.817 1.00 78.50 129 PHE A O 1
ATOM 1000 N N . THR A 1 130 ? -5.039 -12.816 -19.506 1.00 77.44 130 THR A N 1
ATOM 1001 C CA . THR A 1 130 ? -3.900 -12.431 -18.662 1.00 77.44 130 THR A CA 1
ATOM 1002 C C . THR A 1 130 ? -4.250 -11.240 -17.772 1.00 77.44 130 THR A C 1
ATOM 1004 O O . THR A 1 130 ? -3.949 -11.274 -16.587 1.00 77.44 130 THR A O 1
ATOM 1007 N N . ILE A 1 131 ? -4.947 -10.232 -18.303 1.00 77.50 131 ILE A N 1
ATOM 1008 C CA . ILE A 1 131 ? -5.406 -9.056 -17.548 1.00 77.50 131 ILE A CA 1
ATOM 1009 C C . ILE A 1 131 ? -6.466 -9.439 -16.503 1.00 77.50 131 ILE A C 1
ATOM 1011 O O . ILE A 1 131 ? -6.483 -8.868 -15.422 1.00 77.50 131 ILE A O 1
ATOM 1015 N N . LEU A 1 132 ? -7.349 -10.398 -16.807 1.00 79.12 132 LEU A N 1
ATOM 1016 C CA . LEU A 1 132 ? -8.353 -10.907 -15.860 1.00 79.12 132 LEU A CA 1
ATOM 1017 C C . LEU A 1 132 ? -7.759 -11.789 -14.756 1.00 79.12 132 LEU A C 1
ATOM 1019 O O . LEU A 1 132 ? -8.342 -11.883 -13.677 1.00 79.12 132 LEU A O 1
ATOM 1023 N N . TYR A 1 133 ? -6.671 -12.496 -15.060 1.00 80.12 133 TYR A N 1
ATOM 1024 C CA . TYR A 1 133 ? -6.000 -13.393 -14.124 1.00 80.12 133 TYR A CA 1
ATOM 1025 C C . TYR A 1 133 ? -5.002 -12.667 -13.211 1.00 80.12 133 TYR A C 1
ATOM 1027 O O . TYR A 1 133 ? -4.819 -13.093 -12.070 1.00 80.12 133 TYR A O 1
ATOM 1035 N N . ALA A 1 134 ? -4.337 -11.633 -13.734 1.00 58.81 134 ALA A N 1
ATOM 1036 C CA . ALA A 1 134 ? -3.365 -10.812 -13.013 1.00 58.81 134 ALA A CA 1
ATOM 1037 C C . ALA A 1 134 ? -4.002 -10.043 -11.845 1.00 58.81 134 ALA A C 1
ATOM 1039 O O . ALA A 1 134 ? -3.326 -9.958 -10.793 1.00 58.81 134 ALA A O 1
#

Radius of gyration: 22.14 Å; chains: 1; bounding box: 50×32×62 Å

Foldseek 3Di:
DDDQPVVDPVNVVVVVVVVVVVVVVVCVVPDPDPPPDPDPDPPVVVVVVCCVVPPPDPPVVVVVVVVVVVVVVVVVVVVVLVVVCVVDVCNVVVVVVVVVVVVVVVVVVCCVVPVDPVVVDPPDPVVVVVVVVD

Organism: NCBI:txid210225

Secondary structure (DSSP, 8-state):
-----TTSHHHHHHHHHHHHHHHHHHHHHH-----S------TTHHHHHHHHHHSS---HHHHHHHHHHHHHHHHHHHHHHHHHHHH-S-HHHHHHHHHHHHHHHHHHHHHHH---GGGGS---HHHHHHHHH-

InterPro domains:
  IPR030184 WAT1-related protein [PTHR31218] (1-134)

pLDDT: mean 75.05, std 12.94, range [47.19, 93.19]

Sequence (134 aa):
LEKVHLNRKDGISKVLGTLLCVGGASIITLYKGPVVIKPHLTSTNNELLLLLEGNGGKNWTLGCIFLIGHCLSWSGWLVLQAPVLKKYPARLSVTSYTCFFGVIQFLIIAAFLERDIQTWIISSGGELFTILYA